Protein AF-X5X1S0-F1 (afdb_monomer_lite)

Structure (mmCIF, N/CA/C/O backbone):
data_AF-X5X1S0-F1
#
_entry.id   AF-X5X1S0-F1
#
loop_
_atom_site.group_PDB
_atom_site.id
_atom_site.type_symbol
_atom_site.label_atom_id
_atom_site.label_alt_id
_atom_site.label_comp_id
_atom_site.label_asym_id
_atom_site.label_entity_id
_atom_site.labe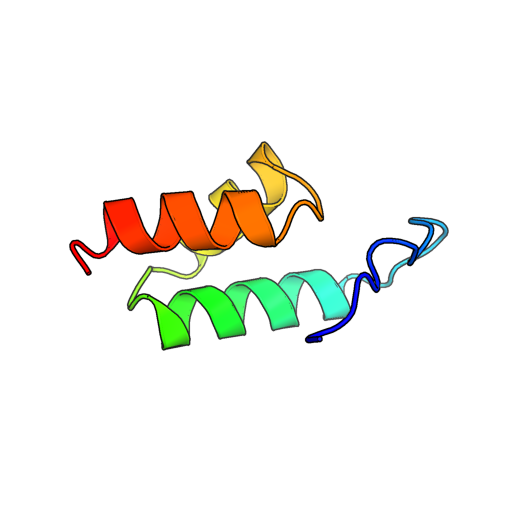l_seq_id
_atom_site.pdbx_PDB_ins_code
_atom_site.Cartn_x
_atom_site.Cartn_y
_atom_site.Cartn_z
_atom_site.occupancy
_atom_site.B_iso_or_equiv
_atom_site.auth_seq_id
_atom_site.auth_comp_id
_atom_site.auth_asym_id
_atom_site.auth_atom_id
_atom_site.pdbx_PDB_model_num
ATOM 1 N N . MET A 1 1 ? -3.961 -5.556 -24.967 1.00 34.16 1 MET A N 1
ATOM 2 C CA . MET A 1 1 ? -3.465 -6.363 -23.832 1.00 34.16 1 MET A CA 1
ATOM 3 C C . MET A 1 1 ? -2.647 -5.384 -23.004 1.00 34.16 1 MET A C 1
ATOM 5 O O . MET A 1 1 ? -1.757 -4.825 -23.622 1.00 34.16 1 MET A O 1
ATOM 9 N N . PRO A 1 2 ? -2.995 -5.025 -21.754 1.00 42.22 2 PRO A N 1
ATOM 10 C CA . PRO A 1 2 ? -2.248 -3.987 -21.047 1.00 42.22 2 PRO A CA 1
ATOM 11 C C . PRO A 1 2 ? -0.861 -4.522 -20.676 1.00 42.22 2 PRO A C 1
ATOM 13 O O . PRO A 1 2 ? -0.732 -5.661 -20.230 1.00 42.22 2 PRO A O 1
ATOM 16 N N . ASP A 1 3 ? 0.135 -3.703 -20.973 1.00 47.00 3 ASP A N 1
ATOM 17 C CA . ASP A 1 3 ? 1.496 -4.079 -21.320 1.00 47.00 3 ASP A CA 1
ATOM 18 C C . ASP A 1 3 ? 2.352 -4.649 -20.178 1.00 47.00 3 ASP A C 1
ATOM 20 O O . ASP A 1 3 ? 2.379 -4.154 -19.050 1.00 47.00 3 ASP A O 1
ATOM 24 N N . ASP A 1 4 ? 3.121 -5.675 -20.546 1.00 52.25 4 ASP A N 1
ATOM 25 C CA . ASP A 1 4 ? 4.292 -6.183 -19.837 1.00 52.25 4 ASP A CA 1
ATOM 26 C C . ASP A 1 4 ? 5.443 -5.171 -20.017 1.00 52.25 4 ASP A C 1
ATOM 28 O O . ASP A 1 4 ? 6.291 -5.299 -20.895 1.00 52.25 4 ASP A O 1
ATOM 32 N N . GLU A 1 5 ? 5.440 -4.101 -19.218 1.00 49.81 5 GLU A N 1
ATOM 33 C CA . GLU A 1 5 ? 6.544 -3.127 -19.139 1.00 49.81 5 GLU A CA 1
ATOM 34 C C . GLU A 1 5 ? 7.469 -3.393 -17.933 1.00 49.81 5 GLU A C 1
ATOM 36 O O . GLU A 1 5 ? 8.170 -2.500 -17.452 1.00 49.81 5 GLU A O 1
ATOM 41 N N . SER A 1 6 ? 7.542 -4.641 -17.449 1.00 48.81 6 SER A N 1
ATOM 42 C CA . SER A 1 6 ? 8.494 -5.045 -16.401 1.00 48.81 6 SER A CA 1
ATOM 43 C C . SER A 1 6 ? 9.893 -5.292 -16.982 1.00 48.81 6 SER A C 1
ATOM 45 O O . SER A 1 6 ? 10.475 -6.369 -16.886 1.00 48.81 6 SER A O 1
ATOM 47 N N . LYS A 1 7 ? 10.441 -4.271 -17.647 1.00 48.78 7 LYS A N 1
ATOM 48 C CA . LYS A 1 7 ? 11.859 -4.190 -18.029 1.00 48.78 7 LYS A CA 1
ATOM 49 C C . LYS A 1 7 ? 12.404 -2.777 -17.855 1.00 48.78 7 LYS A C 1
ATOM 51 O O . LYS A 1 7 ? 13.158 -2.285 -18.689 1.00 48.78 7 LYS A O 1
ATOM 56 N N . ARG A 1 8 ? 12.078 -2.121 -16.742 1.00 54.62 8 ARG A N 1
ATOM 57 C CA . ARG A 1 8 ? 12.916 -1.018 -16.258 1.00 54.62 8 ARG A CA 1
ATOM 58 C C . ARG A 1 8 ? 13.964 -1.607 -15.335 1.00 54.62 8 ARG A C 1
ATOM 60 O O . ARG A 1 8 ? 13.759 -1.806 -14.147 1.00 54.62 8 ARG A O 1
ATOM 67 N N . VAL A 1 9 ? 15.065 -1.991 -15.972 1.00 44.91 9 VAL A N 1
ATOM 68 C CA . VAL A 1 9 ? 16.313 -2.387 -15.331 1.00 44.91 9 VAL A CA 1
ATOM 69 C C . VAL A 1 9 ? 16.649 -1.340 -14.271 1.00 44.91 9 VAL A C 1
ATOM 71 O O . VAL A 1 9 ? 16.829 -0.168 -14.585 1.00 44.91 9 VAL A O 1
ATOM 74 N N . PHE A 1 10 ? 16.699 -1.792 -13.022 1.00 44.78 10 PHE A N 1
ATOM 75 C CA . PHE A 1 10 ? 17.047 -1.056 -11.810 1.00 44.78 10 PHE A CA 1
ATOM 76 C C . PHE A 1 10 ? 18.521 -0.627 -11.795 1.00 44.78 10 PHE A C 1
ATOM 78 O O . PHE A 1 10 ? 19.281 -0.992 -10.898 1.00 44.78 10 PHE A O 1
ATOM 85 N N . HIS A 1 11 ? 18.967 0.092 -12.815 1.00 49.22 11 HIS A N 1
ATOM 86 C CA . HIS A 1 11 ? 20.279 0.713 -12.806 1.00 49.22 11 HIS A CA 1
ATOM 87 C C . HIS A 1 11 ? 20.044 2.218 -12.728 1.00 49.22 11 HIS A C 1
ATOM 89 O O . HIS A 1 11 ? 19.644 2.834 -13.710 1.00 49.22 11 HIS A O 1
ATOM 95 N N . ASP A 1 12 ? 20.201 2.756 -11.517 1.00 52.06 12 ASP A N 1
ATOM 96 C CA . ASP A 1 12 ? 20.122 4.186 -11.189 1.00 52.06 12 ASP A CA 1
ATOM 97 C C . ASP A 1 12 ? 18.731 4.850 -11.272 1.00 52.06 12 ASP A C 1
ATOM 99 O O . ASP A 1 12 ? 18.582 5.966 -11.768 1.00 52.06 12 ASP A O 1
ATOM 103 N N . LEU A 1 13 ? 17.689 4.210 -10.723 1.00 50.34 13 LEU A N 1
ATOM 104 C CA . LEU A 1 13 ? 16.411 4.892 -10.475 1.00 50.34 13 LEU A CA 1
ATOM 105 C C . LEU A 1 13 ? 16.522 5.774 -9.228 1.00 50.34 13 LEU A C 1
ATOM 107 O O . LEU A 1 13 ? 16.389 5.337 -8.084 1.00 50.34 13 LEU A O 1
ATOM 111 N N . ASP A 1 14 ? 16.826 7.034 -9.512 1.00 52.34 14 ASP A N 1
ATOM 112 C CA . ASP A 1 14 ? 16.504 8.222 -8.739 1.00 52.34 14 ASP A CA 1
ATOM 113 C C . ASP A 1 14 ? 15.306 8.005 -7.790 1.00 52.34 14 ASP A C 1
ATOM 115 O O . ASP A 1 14 ? 14.244 7.529 -8.189 1.00 52.34 14 ASP A O 1
ATOM 119 N N . ARG A 1 15 ? 15.475 8.373 -6.514 1.00 53.88 15 ARG A N 1
ATOM 120 C CA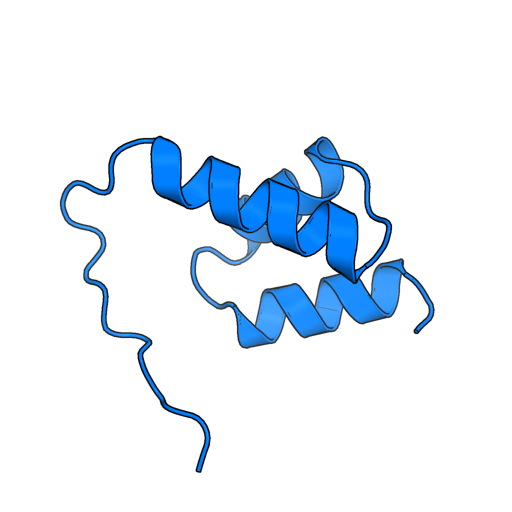 . ARG A 1 15 ? 14.505 8.261 -5.396 1.00 53.88 15 ARG A CA 1
ATOM 121 C C . ARG A 1 15 ? 13.063 8.711 -5.700 1.00 53.88 15 ARG A C 1
ATOM 123 O O . ARG A 1 15 ? 12.183 8.512 -4.863 1.00 53.88 15 ARG A O 1
ATOM 130 N N . SER A 1 16 ? 12.837 9.383 -6.823 1.00 57.56 16 SER A N 1
ATOM 131 C CA . SER A 1 16 ? 11.574 9.976 -7.238 1.00 57.56 16 SER A CA 1
ATOM 132 C C . SER A 1 16 ? 10.532 8.947 -7.706 1.00 57.56 16 SER A C 1
ATOM 134 O O . SER A 1 16 ? 9.356 9.096 -7.368 1.00 57.56 16 SER A O 1
ATOM 136 N N . ASP A 1 17 ? 10.929 7.863 -8.386 1.00 64.50 17 ASP A N 1
ATOM 137 C CA . ASP A 1 17 ? 9.975 6.848 -8.874 1.00 64.50 17 ASP A CA 1
ATOM 138 C C . ASP A 1 17 ? 9.328 6.048 -7.722 1.00 64.50 17 ASP A C 1
ATOM 140 O O . ASP A 1 17 ? 8.109 5.868 -7.710 1.00 64.50 17 ASP A O 1
ATOM 144 N N . GLU A 1 18 ? 10.093 5.681 -6.682 1.00 67.19 18 GLU A N 1
ATOM 145 C CA . GLU A 1 18 ? 9.552 5.000 -5.486 1.00 67.19 18 GLU A CA 1
ATOM 146 C C . GLU A 1 18 ? 8.483 5.866 -4.798 1.00 67.19 18 GLU A C 1
ATOM 148 O O . GLU A 1 18 ? 7.406 5.392 -4.437 1.00 67.19 18 GLU A O 1
ATOM 153 N N . GLN A 1 19 ? 8.744 7.168 -4.660 1.00 73.81 19 GLN A N 1
ATOM 154 C CA . GLN A 1 19 ? 7.810 8.106 -4.034 1.00 73.81 19 GLN A CA 1
ATOM 155 C C . GLN A 1 19 ? 6.516 8.265 -4.850 1.00 73.81 19 GLN A C 1
ATOM 157 O O . GLN A 1 19 ? 5.437 8.418 -4.266 1.00 73.81 19 GLN A O 1
ATOM 162 N N . TYR A 1 20 ? 6.602 8.203 -6.183 1.00 80.50 20 TYR A N 1
ATOM 163 C CA . TYR A 1 20 ? 5.434 8.227 -7.061 1.00 80.50 20 TYR A CA 1
ATOM 164 C C . TYR A 1 20 ? 4.579 6.961 -6.906 1.00 80.50 20 TYR A C 1
ATOM 166 O O . TYR A 1 20 ? 3.357 7.059 -6.759 1.00 80.50 20 TYR A O 1
ATOM 174 N N . GLU A 1 21 ? 5.201 5.779 -6.872 1.00 79.44 21 GLU A N 1
ATOM 175 C CA . GLU A 1 21 ? 4.488 4.509 -6.688 1.00 79.44 21 GLU A CA 1
ATOM 176 C C . GLU A 1 21 ? 3.832 4.406 -5.303 1.00 79.44 21 GLU A C 1
ATOM 178 O O . GLU A 1 21 ? 2.669 4.004 -5.201 1.00 79.44 21 GLU A O 1
ATOM 183 N N . VAL A 1 22 ? 4.517 4.858 -4.246 1.00 85.06 22 VAL A N 1
ATOM 184 C CA . VAL A 1 22 ? 3.961 4.934 -2.883 1.00 85.06 22 VAL A CA 1
ATOM 185 C C . VAL A 1 22 ? 2.699 5.796 -2.860 1.00 85.06 22 VAL A C 1
ATOM 187 O O . VAL A 1 22 ? 1.664 5.376 -2.337 1.00 85.06 22 VAL A O 1
ATOM 190 N N . ALA A 1 23 ? 2.760 6.994 -3.447 1.00 85.75 23 ALA A N 1
ATOM 191 C CA . ALA A 1 23 ? 1.622 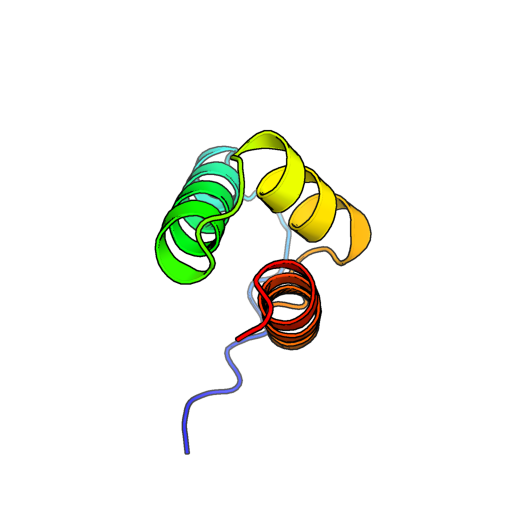7.907 -3.489 1.00 85.75 23 ALA A CA 1
ATOM 192 C C . ALA A 1 23 ? 0.460 7.344 -4.326 1.00 85.75 23 ALA A C 1
ATOM 194 O O . ALA A 1 23 ? -0.707 7.503 -3.952 1.00 85.75 23 ALA A O 1
ATOM 195 N N . TYR A 1 24 ? 0.763 6.661 -5.434 1.00 85.50 24 TYR A N 1
ATOM 196 C CA . TYR A 1 24 ? -0.235 5.996 -6.269 1.00 85.50 24 TYR A CA 1
ATOM 197 C C . TYR A 1 24 ? -0.976 4.894 -5.504 1.00 85.50 24 TYR A C 1
ATOM 199 O O . TYR A 1 24 ? -2.209 4.880 -5.499 1.00 85.50 24 TYR A O 1
ATOM 207 N N . LEU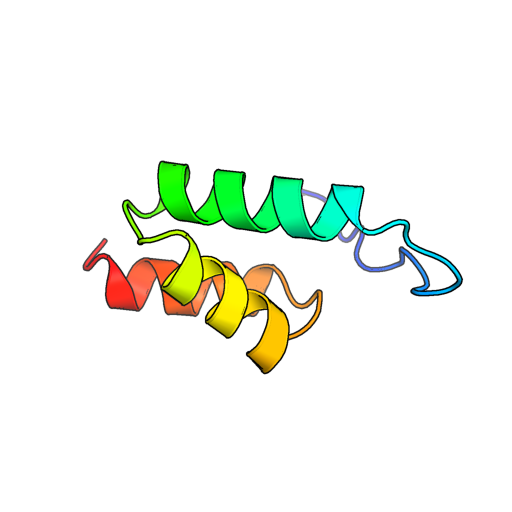 A 1 25 ? -0.250 4.005 -4.822 1.00 84.06 25 LEU A N 1
ATOM 208 C CA . LEU A 1 25 ? -0.834 2.909 -4.043 1.00 84.06 25 LEU A CA 1
ATOM 209 C C . LEU A 1 25 ? -1.658 3.422 -2.866 1.00 84.06 25 LEU A C 1
ATOM 211 O O . LEU A 1 25 ? -2.796 2.990 -2.688 1.00 84.06 25 LEU A O 1
ATOM 215 N N . ALA A 1 26 ? -1.118 4.387 -2.118 1.00 87.75 26 ALA A N 1
ATOM 216 C CA . ALA A 1 26 ? -1.818 5.023 -1.009 1.00 87.75 26 ALA A CA 1
ATOM 217 C C . ALA A 1 26 ? -3.155 5.623 -1.468 1.00 87.75 26 ALA A C 1
ATOM 219 O O . ALA A 1 26 ? -4.195 5.388 -0.858 1.00 87.75 26 ALA A O 1
ATOM 220 N N . ARG A 1 27 ? -3.165 6.336 -2.602 1.00 87.12 27 ARG A N 1
ATOM 221 C CA . ARG A 1 27 ? -4.393 6.926 -3.151 1.00 87.12 27 ARG A CA 1
ATOM 222 C C . ARG A 1 27 ? -5.367 5.881 -3.699 1.00 87.12 27 ARG A C 1
ATOM 224 O O . ARG A 1 27 ? -6.572 6.037 -3.521 1.00 87.12 27 ARG A O 1
ATOM 231 N N . LYS A 1 28 ? -4.872 4.861 -4.402 1.00 86.56 28 LYS A N 1
ATOM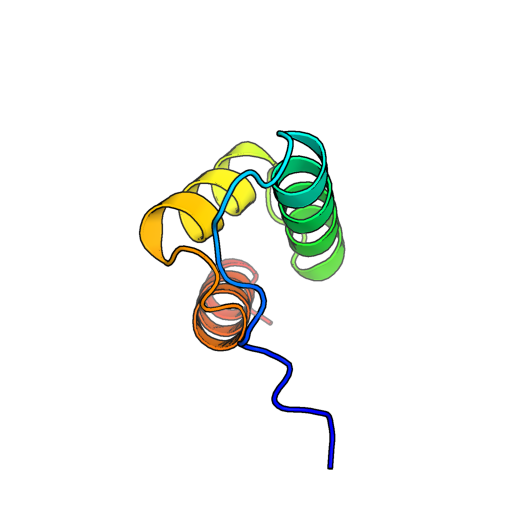 232 C CA . LYS A 1 28 ? -5.703 3.856 -5.085 1.00 86.56 28 LYS A CA 1
ATOM 233 C C . LYS A 1 28 ? -6.364 2.884 -4.113 1.00 86.56 28 LYS A C 1
ATOM 235 O O . LYS A 1 28 ? -7.529 2.551 -4.295 1.00 86.56 28 LYS A O 1
ATOM 240 N N . PHE A 1 29 ? -5.618 2.449 -3.104 1.00 86.94 29 PHE A N 1
ATOM 241 C CA . PHE A 1 29 ? -6.041 1.438 -2.137 1.00 86.94 29 PHE A CA 1
ATOM 242 C C . PHE A 1 29 ? -6.364 2.033 -0.763 1.00 86.94 29 PHE A C 1
ATOM 244 O O . PHE A 1 29 ? -6.583 1.288 0.180 1.00 86.94 29 PHE A O 1
ATOM 251 N N . GLN A 1 30 ? -6.387 3.366 -0.637 1.00 86.88 30 GLN A N 1
ATOM 252 C CA . GLN A 1 30 ? -6.611 4.070 0.635 1.00 86.88 30 GLN A CA 1
ATOM 253 C C . GLN A 1 30 ? -5.658 3.612 1.755 1.00 86.88 30 GLN A C 1
ATOM 255 O O . GLN A 1 30 ? -6.004 3.643 2.933 1.00 86.88 30 GLN A O 1
ATOM 260 N N . LEU A 1 31 ? -4.444 3.203 1.379 1.00 85.56 31 LEU A N 1
ATOM 261 C CA . LEU A 1 31 ? -3.394 2.799 2.309 1.00 85.56 31 LEU A CA 1
ATOM 262 C C . LEU A 1 31 ? -2.645 4.013 2.845 1.00 85.56 31 LEU A C 1
ATOM 264 O O . LEU A 1 31 ? -2.598 5.078 2.220 1.00 85.56 31 LEU A O 1
ATOM 268 N N . THR A 1 32 ? -1.977 3.837 3.980 1.00 89.25 32 THR A N 1
ATOM 269 C CA . THR A 1 32 ? -1.038 4.847 4.459 1.00 89.25 32 THR A CA 1
ATOM 270 C C . THR A 1 32 ? 0.258 4.821 3.637 1.00 89.25 32 THR A C 1
ATOM 272 O O . THR A 1 32 ? 0.682 3.785 3.121 1.00 89.25 32 THR A O 1
ATOM 275 N N . MET A 1 33 ? 0.928 5.973 3.508 1.00 85.06 33 MET A N 1
ATOM 276 C CA . MET A 1 33 ? 2.233 6.050 2.835 1.00 85.06 33 MET A CA 1
ATOM 277 C C . MET A 1 33 ? 3.291 5.073 3.387 1.00 85.06 33 MET A C 1
ATOM 279 O O . MET A 1 33 ? 4.004 4.485 2.574 1.00 85.06 33 MET A O 1
ATOM 283 N N . PRO A 1 34 ? 3.431 4.855 4.714 1.00 87.69 34 PRO A N 1
ATOM 284 C CA . PRO A 1 34 ? 4.351 3.836 5.215 1.00 87.69 34 PRO A CA 1
ATOM 285 C C . PRO A 1 34 ? 3.960 2.407 4.806 1.00 87.69 34 PRO A C 1
ATOM 287 O O . PRO A 1 34 ? 4.854 1.656 4.429 1.00 87.69 34 PRO A O 1
ATOM 290 N N . GLU A 1 35 ? 2.673 2.042 4.793 1.00 85.62 35 GLU A N 1
ATOM 291 C CA . GLU A 1 35 ? 2.226 0.711 4.334 1.00 85.62 35 GLU A CA 1
ATOM 292 C C . GLU A 1 35 ? 2.503 0.491 2.845 1.00 85.62 35 GLU A C 1
ATOM 294 O O . GLU A 1 35 ? 3.039 -0.544 2.449 1.00 85.62 35 GLU A O 1
ATOM 299 N N . ALA A 1 36 ? 2.202 1.488 2.009 1.00 86.12 36 ALA A N 1
ATOM 300 C CA . ALA A 1 36 ? 2.507 1.439 0.582 1.00 86.12 36 ALA A CA 1
ATOM 301 C C . ALA A 1 36 ? 4.022 1.334 0.321 1.00 86.12 36 ALA A C 1
ATOM 303 O O . ALA A 1 36 ? 4.449 0.590 -0.563 1.00 86.12 36 ALA A O 1
ATOM 304 N N . ARG A 1 37 ? 4.852 2.027 1.114 1.00 86.00 37 ARG A N 1
ATOM 305 C CA . ARG A 1 37 ? 6.316 1.922 1.009 1.00 86.00 37 ARG A CA 1
ATOM 306 C C . ARG A 1 37 ? 6.833 0.563 1.459 1.00 86.00 37 ARG A C 1
ATOM 308 O O . ARG A 1 37 ? 7.774 0.048 0.864 1.00 86.00 37 ARG A O 1
ATOM 315 N N . GLU A 1 38 ? 6.244 -0.021 2.495 1.00 87.62 38 GLU A N 1
ATOM 316 C CA . GLU A 1 38 ? 6.618 -1.354 2.962 1.00 87.62 38 GLU A CA 1
ATOM 317 C C . GLU A 1 38 ? 6.270 -2.432 1.932 1.00 87.62 38 GLU A C 1
ATOM 319 O O . GLU A 1 38 ? 7.106 -3.285 1.647 1.00 87.62 38 GLU A O 1
ATOM 324 N N . LEU A 1 39 ? 5.100 -2.335 1.295 1.00 85.44 39 LEU A N 1
ATOM 325 C CA . LEU A 1 39 ? 4.709 -3.170 0.157 1.00 85.44 39 LEU A CA 1
ATOM 326 C C . LEU A 1 39 ? 5.737 -3.120 -0.980 1.00 85.44 39 LEU A C 1
ATOM 328 O O . LEU A 1 39 ? 6.212 -4.163 -1.424 1.00 85.44 39 LEU A O 1
ATOM 332 N N . ILE A 1 40 ? 6.107 -1.914 -1.419 1.00 82.50 40 ILE A N 1
ATOM 333 C CA . ILE A 1 40 ? 7.097 -1.727 -2.488 1.00 82.50 40 ILE A CA 1
ATOM 334 C C . ILE A 1 40 ? 8.466 -2.261 -2.055 1.00 82.50 40 ILE A C 1
ATOM 336 O O . ILE A 1 40 ? 9.132 -2.946 -2.821 1.00 82.50 40 ILE A O 1
ATOM 340 N N . ARG A 1 41 ? 8.882 -2.050 -0.801 1.00 84.38 41 ARG A N 1
ATOM 341 C CA . ARG A 1 41 ? 10.141 -2.625 -0.300 1.00 84.38 41 ARG A CA 1
ATOM 342 C C . ARG A 1 41 ? 10.129 -4.146 -0.210 1.00 84.38 41 ARG A C 1
ATOM 344 O O . ARG A 1 41 ? 11.169 -4.764 -0.417 1.00 84.38 41 ARG A O 1
ATOM 351 N N . LYS A 1 42 ? 8.993 -4.741 0.148 1.00 84.38 42 LYS A N 1
ATOM 352 C CA . LYS A 1 42 ? 8.847 -6.187 0.344 1.00 84.38 42 LYS A CA 1
ATOM 353 C C . LYS A 1 42 ? 8.801 -6.941 -0.984 1.00 84.38 42 LYS A C 1
ATOM 355 O O . LYS A 1 42 ? 9.347 -8.037 -1.067 1.00 84.38 42 LYS A O 1
ATOM 360 N N . HIS A 1 43 ? 8.177 -6.353 -2.004 1.00 81.38 43 HIS A N 1
ATOM 361 C CA . HIS A 1 43 ? 7.950 -6.988 -3.309 1.00 81.38 43 HIS A CA 1
ATOM 362 C C . HIS A 1 43 ? 8.816 -6.420 -4.443 1.00 81.38 43 HIS A C 1
ATOM 364 O O . HIS A 1 43 ? 8.881 -7.009 -5.519 1.00 81.38 43 HIS A O 1
ATOM 370 N N . GLY A 1 44 ? 9.510 -5.301 -4.227 1.00 74.00 44 GLY A N 1
ATOM 371 C CA . GLY A 1 44 ? 10.328 -4.631 -5.240 1.00 74.00 44 GLY A CA 1
ATOM 372 C C . GLY A 1 44 ? 9.474 -3.936 -6.304 1.00 74.00 44 GLY A C 1
ATOM 373 O O . GLY A 1 44 ? 8.502 -3.267 -5.976 1.00 74.00 44 GLY A O 1
ATOM 374 N N . SER A 1 45 ? 9.811 -4.105 -7.587 1.00 71.25 45 SER A N 1
ATOM 375 C CA . SER A 1 45 ? 8.987 -3.585 -8.701 1.00 71.25 45 SER A CA 1
ATOM 376 C C . SER A 1 45 ? 7.973 -4.590 -9.234 1.00 71.25 45 SER A C 1
ATOM 378 O O . SER A 1 45 ? 7.473 -4.431 -10.349 1.00 71.25 45 SER A O 1
ATOM 380 N N . ASP A 1 46 ? 7.639 -5.629 -8.465 1.00 80.56 46 ASP A N 1
ATOM 381 C CA . ASP A 1 46 ? 6.578 -6.554 -8.849 1.00 80.56 46 ASP A CA 1
ATOM 382 C C . ASP A 1 46 ? 5.200 -5.934 -8.574 1.00 80.56 46 ASP A C 1
ATOM 384 O O . ASP A 1 46 ? 4.510 -6.215 -7.589 1.00 80.56 46 ASP A O 1
ATOM 388 N N . ARG A 1 47 ? 4.813 -5.010 -9.459 1.00 78.94 47 ARG A N 1
ATOM 389 C CA . ARG A 1 47 ? 3.613 -4.180 -9.314 1.00 78.94 47 ARG A CA 1
ATOM 390 C C . ARG A 1 47 ? 2.337 -5.011 -9.198 1.00 78.94 47 ARG A C 1
ATOM 392 O O . ARG A 1 47 ? 1.473 -4.684 -8.391 1.00 78.94 47 ARG A O 1
ATOM 399 N N . ALA A 1 48 ? 2.235 -6.107 -9.949 1.00 83.69 48 ALA A N 1
ATOM 400 C CA . ALA A 1 48 ? 1.078 -6.999 -9.903 1.00 83.69 48 ALA A CA 1
ATOM 401 C C . ALA A 1 48 ? 0.883 -7.612 -8.507 1.00 83.69 48 ALA A C 1
ATOM 403 O O . ALA A 1 48 ? -0.241 -7.674 -7.999 1.00 83.69 48 ALA A O 1
ATOM 404 N N . THR A 1 49 ? 1.979 -8.025 -7.868 1.00 86.50 49 THR A N 1
ATOM 405 C CA . THR A 1 49 ? 1.954 -8.565 -6.505 1.00 86.50 49 THR A CA 1
ATOM 406 C C . THR A 1 49 ? 1.593 -7.482 -5.492 1.00 86.50 49 THR A C 1
ATOM 408 O O . THR A 1 49 ? 0.723 -7.698 -4.645 1.00 86.50 49 THR A O 1
ATOM 411 N N . ILE A 1 50 ? 2.178 -6.289 -5.628 1.00 84.44 50 ILE A N 1
ATOM 412 C CA . ILE A 1 50 ? 1.902 -5.150 -4.746 1.00 84.44 50 ILE A CA 1
ATOM 413 C C . ILE A 1 50 ? 0.437 -4.728 -4.815 1.00 84.44 50 ILE A C 1
ATOM 415 O O . ILE A 1 50 ? -0.191 -4.538 -3.779 1.00 84.44 50 ILE A O 1
ATOM 419 N N . GLU A 1 51 ? -0.139 -4.611 -6.010 1.00 84.62 51 GLU A N 1
ATOM 420 C CA . GLU A 1 51 ? -1.545 -4.239 -6.173 1.00 84.62 51 GLU A CA 1
ATOM 421 C C . GLU A 1 51 ? -2.490 -5.291 -5.592 1.00 84.62 51 GLU A C 1
ATOM 423 O O . GLU A 1 51 ? -3.528 -4.943 -5.029 1.00 84.62 51 GLU A O 1
ATOM 428 N N . ARG A 1 52 ? -2.133 -6.576 -5.687 1.00 88.00 52 ARG A N 1
ATOM 429 C CA . ARG A 1 52 ? -2.922 -7.665 -5.107 1.00 88.00 52 ARG A CA 1
ATOM 430 C C . ARG A 1 52 ? -2.895 -7.644 -3.579 1.00 88.00 52 ARG A C 1
ATOM 432 O O . ARG A 1 52 ? -3.951 -7.783 -2.966 1.00 88.00 52 ARG A O 1
ATOM 439 N N . GLU A 1 53 ? -1.724 -7.465 -2.970 1.00 86.94 53 GLU A N 1
ATOM 440 C CA . GLU A 1 53 ? -1.605 -7.340 -1.510 1.00 86.94 53 GLU A CA 1
ATOM 441 C C . GLU A 1 53 ? -2.253 -6.041 -1.010 1.00 86.94 53 GLU A C 1
ATOM 443 O O . GLU A 1 53 ? -2.997 -6.061 -0.033 1.00 86.94 53 GLU A O 1
ATOM 448 N N . ALA A 1 54 ? -2.053 -4.924 -1.714 1.00 86.50 54 ALA A N 1
ATOM 449 C CA . ALA A 1 54 ? -2.666 -3.643 -1.378 1.00 86.50 54 ALA A CA 1
ATOM 450 C C . ALA A 1 54 ? -4.197 -3.710 -1.428 1.00 86.50 54 ALA A C 1
ATOM 452 O O . ALA A 1 54 ? -4.873 -3.216 -0.529 1.00 86.50 54 ALA A O 1
ATOM 453 N N . LYS A 1 55 ? -4.747 -4.384 -2.443 1.00 86.38 55 LYS A N 1
ATOM 454 C CA . LYS A 1 55 ? -6.179 -4.664 -2.555 1.00 86.38 55 LYS A CA 1
ATOM 455 C C . LYS A 1 55 ? -6.694 -5.505 -1.383 1.00 86.38 55 LYS A C 1
ATOM 457 O O . LYS A 1 55 ? -7.721 -5.167 -0.800 1.00 86.38 55 LYS A O 1
ATOM 462 N N . ALA A 1 56 ? -5.956 -6.550 -1.006 1.00 87.56 56 ALA A N 1
ATOM 463 C CA . ALA A 1 56 ? -6.302 -7.395 0.134 1.00 87.56 56 ALA A CA 1
ATOM 464 C C . ALA A 1 56 ? -6.292 -6.618 1.463 1.00 87.56 56 ALA A C 1
ATOM 466 O O . ALA A 1 56 ? -7.187 -6.815 2.281 1.00 87.56 56 ALA A O 1
ATOM 467 N N . MET A 1 57 ? -5.331 -5.708 1.660 1.00 83.25 57 MET A N 1
ATOM 468 C CA . MET A 1 57 ? -5.277 -4.840 2.844 1.00 83.25 57 MET A CA 1
ATOM 469 C C . MET A 1 57 ? -6.392 -3.788 2.861 1.00 83.25 57 MET A C 1
ATOM 471 O O . MET A 1 57 ? -6.936 -3.490 3.921 1.00 83.25 57 MET A O 1
ATOM 475 N N . ALA A 1 58 ? -6.777 -3.267 1.696 1.00 81.56 58 ALA A N 1
ATOM 476 C CA . ALA A 1 58 ? -7.873 -2.309 1.558 1.00 81.56 58 ALA A CA 1
ATOM 477 C C . ALA A 1 58 ? -9.275 -2.933 1.700 1.00 81.56 58 ALA A C 1
AT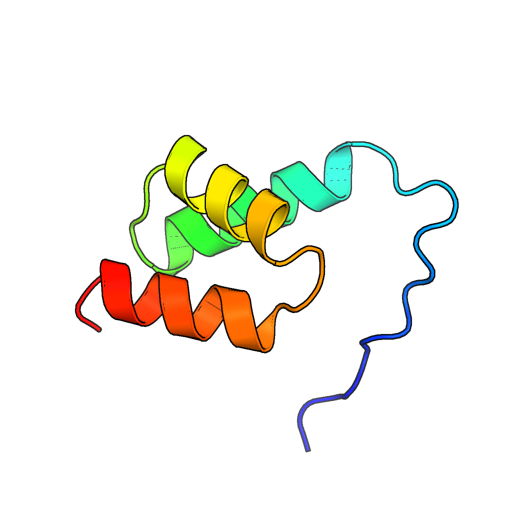OM 479 O O . ALA A 1 58 ? -10.256 -2.205 1.838 1.00 81.56 58 ALA A O 1
ATOM 480 N N . GLY A 1 59 ? -9.393 -4.264 1.631 1.00 79.62 59 GLY A N 1
ATOM 481 C CA . GLY A 1 59 ? -10.683 -4.962 1.648 1.00 79.62 59 GLY A CA 1
ATOM 482 C C . GLY A 1 59 ? -11.537 -4.750 0.387 1.00 79.62 59 GLY A C 1
ATOM 483 O O . GLY A 1 59 ? -12.759 -4.886 0.457 1.00 79.62 59 GLY A O 1
ATOM 484 N N . LEU A 1 60 ? -10.907 -4.398 -0.744 1.00 66.94 60 LEU A N 1
ATOM 485 C CA . LEU A 1 60 ? -11.527 -4.202 -2.070 1.00 66.94 60 LEU A CA 1
ATOM 486 C C . LEU A 1 60 ? -11.427 -5.464 -2.939 1.00 66.94 60 LEU A C 1
ATOM 488 O O . LEU A 1 60 ? -12.149 -5.554 -3.962 1.00 66.94 60 LEU A O 1
#

Sequence (60 aa):
MPDDESKRVFHDLDRSDEQYEVAYLARKFQLTMPEARELIRKHGSDRATIEREAKAMAGL

pLDDT: mean 73.76, std 16.06, range [34.16, 89.25]

Radius of gyration: 11.61 Å; chains: 1; bounding box: 32×18×29 Å

Foldseek 3Di:
DPDPPPPPPPDDPDPVVLQVQLVVLCVVLVNDSVVSSVLCVVCPPPVVSSNVVSCVVSVD

Secondary structure (DSSP, 8-state):
----------SS--THHHHHHHHHHHHHHT--HHHHHHHHHHHTT-HHHHHHHHHHHHT-